Protein AF-A0A7C8IS50-F1 (afdb_monomer_lite)

Foldseek 3Di:
DPPQDAKAKQKDADPPDDRDPPGGGDYDLDQGFIKIKIWAFPVLDPAWDWDQDPVRDIFIFGPAQQKKKKKWKWWWDQDDVPDPRHIDIDTPDIWMWGFPRGTADPRTTMTITPDTTGDDHAQIKIKIKMFIDRDHPPDDDGSGIHIDDIDGD

pLDDT: mean 83.34, std 11.81, range [36.03, 95.44]

Organism: NCBI:txid323545

Secondary structure (DSSP, 8-state):
-PPPPPPEEEEEEBSSPPPPTTPPSB--SSSS-EEEEEEEETTS---EEEEE-TTSPEEEEES-TT-EEEEEEEEEES--TT--S--EEEEEEEEEEEE-SPPPBTTEEEEEESSPBPPPPTT-EEEEEEEEESS-TT--S-SEEEEPPPEE-

Structure (mmCIF, N/CA/C/O backbone):
data_AF-A0A7C8IS50-F1
#
_entry.id   AF-A0A7C8IS50-F1
#
loop_
_atom_site.group_PDB
_atom_site.id
_atom_site.type_symbol
_atom_site.label_atom_id
_atom_site.label_alt_id
_atom_site.label_comp_id
_atom_site.label_asym_id
_atom_site.label_entity_id
_atom_site.label_seq_id
_atom_site.pdbx_PDB_ins_code
_atom_site.Cartn_x
_atom_site.Cartn_y
_atom_site.Cartn_z
_atom_site.occupancy
_atom_site.B_iso_or_equiv
_atom_site.auth_seq_id
_atom_site.auth_comp_id
_atom_site.auth_asym_id
_atom_site.auth_atom_id
_atom_site.pdbx_PDB_model_num
ATOM 1 N N . MET A 1 1 ? -4.491 -23.954 9.560 1.00 36.03 1 MET A N 1
ATOM 2 C CA . MET A 1 1 ? -4.391 -22.501 9.811 1.00 36.03 1 MET A CA 1
ATOM 3 C C . MET A 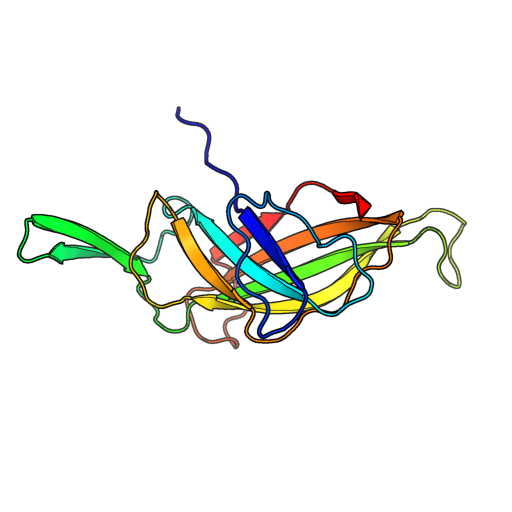1 1 ? -4.957 -21.824 8.575 1.00 36.03 1 MET A C 1
ATOM 5 O O . MET A 1 1 ? -4.572 -22.272 7.503 1.00 36.03 1 MET A O 1
ATOM 9 N N . PRO A 1 2 ? -5.913 -20.884 8.672 1.00 41.00 2 PRO A N 1
ATOM 10 C CA . PRO A 1 2 ? -6.306 -20.105 7.500 1.00 41.00 2 PRO A CA 1
ATOM 11 C C . PRO A 1 2 ? -5.053 -19.393 6.981 1.00 41.00 2 PRO A C 1
ATOM 13 O O . PRO A 1 2 ? -4.301 -18.845 7.786 1.00 41.00 2 PRO A O 1
ATOM 16 N N . GLU A 1 3 ? -4.781 -19.488 5.682 1.00 47.75 3 GLU A N 1
ATOM 17 C CA . GLU A 1 3 ? -3.656 -18.791 5.060 1.00 47.75 3 GLU A CA 1
ATOM 18 C C . GLU A 1 3 ? -3.766 -17.293 5.364 1.00 47.75 3 GLU A C 1
ATOM 20 O O . GLU A 1 3 ? -4.839 -16.704 5.216 1.00 47.75 3 GLU A O 1
ATOM 25 N N . ALA A 1 4 ? -2.671 -16.691 5.840 1.00 53.00 4 ALA A N 1
ATOM 26 C CA . ALA A 1 4 ? -2.607 -15.251 6.049 1.00 53.00 4 ALA A CA 1
ATOM 27 C C . ALA A 1 4 ? -2.942 -14.576 4.719 1.00 53.00 4 ALA A C 1
ATOM 29 O O . ALA A 1 4 ? -2.252 -14.789 3.720 1.00 53.00 4 ALA A O 1
ATOM 30 N N . THR A 1 5 ? -4.029 -13.810 4.680 1.00 70.56 5 THR A N 1
ATOM 31 C CA . THR A 1 5 ? -4.445 -13.193 3.425 1.00 70.56 5 THR A CA 1
ATOM 32 C C . THR A 1 5 ? -3.390 -12.152 3.041 1.00 70.56 5 THR A C 1
ATOM 34 O O . THR A 1 5 ? -3.004 -11.363 3.900 1.00 70.56 5 THR A O 1
ATOM 37 N N . PRO A 1 6 ? -2.840 -12.158 1.815 1.00 84.69 6 PRO A N 1
ATOM 38 C CA . PRO A 1 6 ? -1.773 -11.230 1.445 1.00 84.69 6 PRO A CA 1
ATOM 39 C C . PRO A 1 6 ? -2.280 -9.784 1.414 1.00 84.69 6 PRO A C 1
ATOM 41 O O . PRO A 1 6 ? -3.481 -9.537 1.252 1.00 84.69 6 PRO A O 1
ATOM 44 N N . TRP A 1 7 ? -1.360 -8.823 1.545 1.00 90.81 7 TRP A N 1
ATOM 45 C CA . TRP A 1 7 ? -1.689 -7.422 1.282 1.00 90.81 7 TRP A CA 1
ATOM 46 C C . TRP A 1 7 ? -2.058 -7.278 -0.190 1.00 90.81 7 TRP A C 1
ATOM 48 O O . TRP A 1 7 ? -1.468 -7.931 -1.052 1.00 90.81 7 TRP A O 1
ATOM 58 N N . GLN A 1 8 ? -3.021 -6.410 -0.475 1.00 91.06 8 GLN A N 1
ATOM 59 C CA . GLN A 1 8 ? -3.477 -6.164 -1.840 1.00 91.06 8 GLN A CA 1
ATOM 60 C C . GLN A 1 8 ? -3.156 -4.732 -2.238 1.00 91.06 8 GLN A C 1
ATOM 62 O O . GLN A 1 8 ? -3.362 -3.823 -1.438 1.00 91.06 8 GLN A O 1
ATOM 67 N N . VAL A 1 9 ? -2.681 -4.538 -3.467 1.00 90.00 9 VAL A N 1
ATOM 68 C CA . VAL A 1 9 ? -2.369 -3.222 -4.044 1.00 90.00 9 VAL A CA 1
ATOM 69 C C . VAL A 1 9 ? -3.175 -3.065 -5.318 1.00 90.00 9 VAL A C 1
ATOM 71 O O . VAL A 1 9 ? -2.835 -3.654 -6.337 1.00 90.00 9 VAL A O 1
ATOM 74 N N . ILE A 1 10 ? -4.265 -2.311 -5.249 1.00 90.12 10 ILE A N 1
ATOM 75 C CA . ILE A 1 10 ? -5.200 -2.127 -6.362 1.00 90.12 10 ILE A CA 1
ATOM 76 C C . ILE A 1 10 ? -4.934 -0.751 -6.962 1.00 90.12 10 ILE A C 1
ATOM 78 O O . ILE A 1 10 ? -4.998 0.242 -6.235 1.00 90.12 10 ILE A O 1
ATOM 82 N N . CYS A 1 11 ? -4.617 -0.693 -8.255 1.00 87.94 11 CYS A N 1
ATOM 83 C CA . CYS A 1 11 ? -4.202 0.528 -8.942 1.00 87.94 11 CYS A CA 1
ATOM 84 C C . CYS A 1 11 ? -5.112 0.867 -10.129 1.00 87.94 11 CYS A C 1
ATOM 86 O O . CYS A 1 11 ? -5.422 -0.000 -10.939 1.00 87.94 11 CYS A O 1
ATOM 88 N N . TRP A 1 12 ? -5.441 2.146 -10.300 1.00 86.56 12 TRP A N 1
ATOM 89 C CA . TRP A 1 12 ? -6.290 2.642 -11.387 1.00 86.56 12 TRP A CA 1
ATOM 90 C C . TRP A 1 12 ? -5.764 3.957 -11.968 1.00 86.56 12 TRP A C 1
ATOM 92 O O . TRP A 1 12 ? -5.037 4.699 -11.306 1.00 86.56 12 TRP A O 1
ATOM 102 N N . GLU A 1 13 ? -6.109 4.249 -13.223 1.00 83.00 13 GLU A N 1
ATOM 103 C CA . GLU A 1 13 ? -5.644 5.459 -13.908 1.00 83.00 13 GLU A CA 1
ATOM 104 C C . GLU A 1 13 ? -6.189 6.747 -13.271 1.00 83.00 13 GLU A C 1
ATOM 106 O O . GLU A 1 13 ? -7.389 6.889 -13.035 1.00 83.00 13 GLU A O 1
ATOM 111 N N . GLY A 1 14 ? -5.310 7.741 -13.107 1.00 69.62 14 GLY A N 1
ATOM 112 C CA . GLY A 1 14 ? -5.685 9.094 -12.702 1.00 69.62 14 GLY A CA 1
ATOM 113 C C . GLY A 1 14 ? -6.070 9.246 -11.226 1.00 69.62 14 GLY A C 1
ATOM 114 O O . GLY A 1 14 ? -6.263 8.286 -10.492 1.00 69.62 14 GLY A O 1
ATOM 115 N N . ARG A 1 15 ? -6.170 10.507 -10.783 1.00 63.00 15 ARG A N 1
ATOM 116 C CA . ARG A 1 15 ? -6.549 10.869 -9.402 1.00 63.00 15 ARG A CA 1
ATOM 117 C C . ARG A 1 15 ? -8.061 10.839 -9.166 1.00 63.00 15 ARG A C 1
ATOM 119 O O . ARG A 1 15 ? -8.505 10.632 -8.043 1.00 63.00 15 ARG A O 1
ATOM 126 N N . GLU A 1 16 ? -8.817 11.098 -10.229 1.00 58.72 16 GLU A N 1
ATOM 127 C CA . GLU A 1 16 ? -10.285 11.160 -10.261 1.00 58.72 16 GLU A CA 1
ATOM 128 C C . GLU A 1 16 ? -10.894 9.957 -10.994 1.00 58.72 16 GLU A C 1
ATOM 130 O O . GLU A 1 16 ? -12.099 9.928 -11.224 1.00 58.72 16 GLU A O 1
ATOM 135 N N . GLY A 1 17 ? -10.069 8.977 -11.387 1.00 59.78 17 GLY A N 1
ATOM 136 C CA . GLY A 1 17 ? -10.574 7.730 -11.944 1.00 59.78 17 GLY A CA 1
ATOM 137 C C . GLY A 1 17 ? -11.449 7.021 -10.917 1.00 59.78 17 GLY A C 1
ATOM 138 O O . GLY A 1 17 ? -11.111 6.988 -9.729 1.00 59.78 17 GLY A O 1
ATOM 139 N N . GLU A 1 18 ? -12.583 6.489 -11.368 1.00 65.81 18 GLU A N 1
ATOM 140 C CA . GLU A 1 18 ? -13.435 5.663 -10.520 1.00 65.81 18 GLU A CA 1
ATOM 141 C C . GLU A 1 18 ? -12.662 4.417 -10.090 1.00 65.81 18 GLU A C 1
ATOM 143 O O . GLU A 1 18 ? -11.960 3.797 -10.892 1.00 65.81 18 GLU A O 1
ATOM 148 N N . GLU A 1 19 ? -12.777 4.070 -8.807 1.00 71.50 19 GLU A N 1
ATOM 149 C CA . GLU A 1 19 ? -12.227 2.822 -8.300 1.00 71.50 19 GLU A CA 1
ATOM 150 C C . GLU A 1 19 ? -12.887 1.657 -9.059 1.00 71.50 19 GLU A C 1
ATOM 152 O O . GLU A 1 19 ? -14.110 1.507 -8.994 1.00 71.50 19 GLU A O 1
ATOM 157 N N . PRO A 1 20 ? -12.118 0.837 -9.787 1.00 67.19 20 PRO A N 1
ATOM 158 C CA . PRO A 1 20 ? -12.691 -0.205 -10.620 1.00 67.19 20 PRO A CA 1
ATOM 159 C C . PRO A 1 20 ? -13.201 -1.366 -9.766 1.00 67.19 20 PRO A C 1
ATOM 161 O O . PRO A 1 20 ? -12.492 -1.908 -8.912 1.00 67.19 20 PRO A O 1
ATOM 164 N N . GLU A 1 21 ? -14.431 -1.796 -10.036 1.00 69.19 21 GLU A N 1
ATOM 165 C CA . GLU A 1 21 ? -14.982 -3.003 -9.431 1.00 69.19 21 GLU A CA 1
ATOM 166 C C . GLU A 1 21 ? -14.239 -4.248 -9.941 1.00 69.19 21 GLU A C 1
ATOM 168 O O . GLU A 1 21 ? -14.051 -4.445 -11.140 1.00 69.19 21 GLU A O 1
ATOM 173 N N . GLY A 1 22 ? -13.820 -5.119 -9.019 1.00 63.28 22 GLY A N 1
ATOM 174 C CA . GLY A 1 22 ? -13.274 -6.436 -9.361 1.00 63.28 22 GLY A CA 1
ATOM 175 C C . GLY A 1 22 ? -11.820 -6.463 -9.845 1.00 63.28 22 GLY A C 1
ATOM 176 O O . GLY A 1 22 ? -11.362 -7.518 -10.284 1.00 63.28 22 GLY A O 1
ATOM 177 N N . GLN A 1 23 ? -11.073 -5.358 -9.757 1.00 63.72 23 GLN A N 1
ATOM 178 C CA . GLN A 1 23 ? -9.665 -5.363 -10.149 1.00 63.72 23 GLN A CA 1
ATOM 179 C C . GLN A 1 23 ? -8.788 -6.098 -9.121 1.00 63.72 23 GLN A C 1
ATOM 181 O O . GLN A 1 23 ? -8.920 -5.930 -7.907 1.00 63.72 23 GLN A O 1
ATOM 186 N N . VAL A 1 24 ? -7.883 -6.933 -9.632 1.00 68.56 24 VAL A N 1
ATOM 187 C CA . VAL A 1 24 ? -6.908 -7.703 -8.846 1.00 68.56 24 VAL A CA 1
ATOM 188 C C . VAL A 1 24 ? -5.671 -6.840 -8.582 1.00 68.56 24 VAL A C 1
ATOM 190 O O . VAL A 1 24 ? -5.460 -5.826 -9.244 1.00 68.56 24 VAL A O 1
ATOM 193 N N . SER A 1 25 ? -4.854 -7.218 -7.597 1.00 76.19 25 SER A N 1
ATOM 194 C CA . SER A 1 25 ? -3.621 -6.486 -7.301 1.00 76.19 25 SER A CA 1
ATOM 195 C C . SER A 1 25 ? -2.679 -6.408 -8.504 1.00 76.19 25 SER A C 1
ATOM 197 O O . SER A 1 25 ? -2.466 -7.418 -9.172 1.00 76.19 25 SER A O 1
ATOM 199 N N . GLY A 1 26 ? -2.086 -5.238 -8.738 1.00 73.88 26 GLY A N 1
ATOM 200 C CA . GLY A 1 26 ? -1.156 -4.998 -9.843 1.00 73.88 26 GLY A CA 1
ATOM 201 C C . GLY A 1 26 ? -1.225 -3.567 -10.371 1.00 73.88 26 GLY A C 1
ATOM 202 O O . GLY A 1 26 ? -2.113 -2.799 -10.001 1.00 73.88 26 GLY A O 1
ATOM 203 N N . LEU A 1 27 ? -0.272 -3.206 -11.232 1.00 73.81 27 LEU A N 1
ATOM 204 C CA . LEU A 1 27 ? -0.266 -1.914 -11.918 1.00 73.81 27 LEU A CA 1
ATOM 205 C C . LEU A 1 27 ? -1.247 -1.871 -13.095 1.00 73.81 27 LEU A C 1
ATOM 207 O O . LEU A 1 27 ? -1.501 -2.900 -13.723 1.00 73.81 27 LEU A O 1
ATOM 211 N N . PRO A 1 28 ? -1.762 -0.679 -13.444 1.00 70.50 28 PRO A N 1
ATOM 212 C CA . PRO A 1 28 ? -2.498 -0.513 -14.681 1.00 70.50 28 PRO A CA 1
ATOM 213 C C . PRO A 1 28 ? -1.527 -0.615 -15.868 1.00 70.50 28 PRO A C 1
ATOM 215 O O . PRO A 1 28 ? -0.432 -0.053 -15.820 1.00 70.50 28 PRO A O 1
ATOM 218 N N . ALA A 1 29 ? -1.951 -1.300 -16.937 1.00 67.38 29 ALA A N 1
ATOM 219 C CA . ALA A 1 29 ? -1.216 -1.500 -18.195 1.00 67.38 29 ALA A CA 1
ATOM 220 C C . ALA A 1 29 ? -1.044 -0.219 -19.038 1.00 67.38 29 ALA A C 1
ATOM 222 O O . ALA A 1 29 ? -1.478 -0.144 -20.186 1.00 67.38 29 ALA A O 1
ATOM 223 N N . THR A 1 30 ? -0.527 0.852 -18.429 1.00 66.44 30 THR A N 1
ATOM 224 C CA . THR A 1 30 ? -0.695 2.219 -18.934 1.00 66.44 30 THR A CA 1
ATOM 225 C C . THR A 1 30 ? 0.528 3.073 -18.613 1.00 66.44 30 THR A C 1
ATOM 227 O O . THR A 1 30 ? 1.101 2.986 -17.530 1.00 66.44 30 THR A O 1
ATOM 230 N N . GLU A 1 31 ? 0.882 3.981 -19.520 1.00 75.38 31 GLU A N 1
ATOM 231 C CA . GLU A 1 31 ? 1.934 4.984 -19.295 1.00 75.38 31 GLU A CA 1
ATOM 232 C C . GLU A 1 31 ? 1.429 6.210 -18.514 1.00 75.38 31 GLU A C 1
ATOM 234 O O . GLU A 1 31 ? 2.071 7.262 -18.486 1.00 75.38 31 GLU A O 1
ATOM 239 N N . ARG A 1 32 ? 0.252 6.109 -17.892 1.00 81.62 32 ARG A N 1
ATOM 240 C CA . ARG A 1 32 ? -0.387 7.219 -17.190 1.00 81.62 32 ARG A CA 1
ATOM 241 C C . ARG A 1 32 ? -0.126 7.145 -15.689 1.00 81.62 32 ARG A C 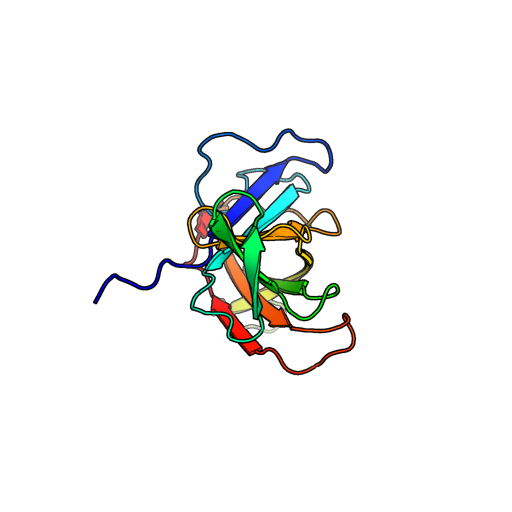1
ATOM 243 O O . ARG A 1 32 ? -0.038 6.053 -15.127 1.00 81.62 32 ARG A O 1
ATOM 250 N N . PRO A 1 33 ? -0.036 8.300 -15.008 1.00 84.25 33 PRO A N 1
ATOM 251 C CA . PRO A 1 33 ? -0.045 8.322 -13.556 1.00 84.25 33 PRO A CA 1
ATOM 252 C C . PRO A 1 33 ? -1.283 7.609 -13.012 1.00 84.25 33 PRO A C 1
ATOM 254 O O . PRO A 1 33 ? -2.384 7.764 -13.547 1.00 84.25 33 PRO A O 1
ATOM 257 N N . TYR A 1 34 ? -1.105 6.866 -11.927 1.00 84.62 34 TYR A N 1
ATOM 258 C CA . TYR A 1 34 ? -2.166 6.060 -11.333 1.00 84.62 34 TYR A CA 1
ATOM 259 C C . TYR A 1 34 ? -2.344 6.380 -9.851 1.00 84.62 34 TYR A C 1
ATOM 261 O O . TYR A 1 34 ? -1.397 6.740 -9.144 1.00 84.62 34 TYR A O 1
ATOM 269 N N . SER A 1 35 ? -3.573 6.243 -9.376 1.00 89.00 35 SER A N 1
ATOM 270 C CA . SER A 1 35 ? -3.885 6.167 -7.954 1.00 89.00 35 SER A CA 1
ATOM 271 C C . SER A 1 35 ? -3.945 4.710 -7.522 1.00 89.00 35 SER A C 1
ATOM 273 O O . SER A 1 35 ? -4.053 3.797 -8.341 1.00 89.00 35 SER A O 1
ATOM 275 N N . PHE A 1 36 ? -3.801 4.477 -6.223 1.00 90.06 36 PHE A N 1
ATOM 276 C CA . PHE A 1 36 ? -3.861 3.125 -5.693 1.00 90.06 36 PHE A CA 1
ATOM 277 C C . PHE A 1 36 ? -4.436 3.100 -4.284 1.00 90.06 36 PHE A C 1
ATOM 279 O O . PHE A 1 36 ? -4.360 4.080 -3.532 1.00 90.06 36 PHE A O 1
ATOM 286 N N . LYS A 1 37 ? -4.964 1.939 -3.906 1.00 93.00 37 LYS A N 1
ATOM 287 C CA . LYS A 1 37 ? -5.276 1.609 -2.522 1.00 93.00 37 LYS A CA 1
ATOM 288 C C . LYS A 1 37 ? -4.561 0.341 -2.101 1.00 93.00 37 LYS A C 1
ATOM 290 O O . LYS A 1 37 ? -4.321 -0.555 -2.909 1.00 93.00 37 LYS A O 1
ATOM 295 N N . ILE A 1 38 ? -4.250 0.278 -0.817 1.00 93.88 38 ILE A N 1
ATOM 296 C CA . ILE A 1 38 ? -3.629 -0.869 -0.178 1.00 93.88 38 ILE A CA 1
ATOM 297 C C . ILE A 1 38 ? -4.611 -1.421 0.844 1.00 93.88 38 ILE A C 1
ATOM 299 O O . ILE A 1 38 ? -5.070 -0.691 1.726 1.00 93.88 38 ILE A O 1
ATOM 303 N N . LEU A 1 39 ? -4.922 -2.707 0.726 1.00 93.62 39 LEU A N 1
ATOM 304 C CA . LEU A 1 39 ? -5.684 -3.441 1.726 1.00 93.62 39 LEU A CA 1
ATOM 305 C C . LEU A 1 39 ? -4.702 -4.208 2.601 1.00 93.62 39 LEU A C 1
ATOM 307 O O . LEU A 1 39 ? -4.020 -5.121 2.134 1.00 93.62 39 LEU A O 1
ATOM 311 N N . VAL A 1 40 ? -4.633 -3.817 3.872 1.00 93.00 40 VAL A N 1
ATOM 312 C CA . VAL A 1 40 ? -3.733 -4.419 4.855 1.00 93.00 40 VAL A CA 1
ATOM 313 C C . VAL A 1 40 ? -4.527 -5.342 5.778 1.00 93.00 40 VAL A C 1
ATOM 315 O O . VAL A 1 40 ? -5.452 -4.862 6.443 1.00 93.00 40 VAL A O 1
ATOM 318 N N . PRO A 1 41 ? -4.195 -6.642 5.836 1.00 91.69 41 PRO A N 1
ATOM 319 C CA . PRO A 1 41 ? -4.847 -7.599 6.719 1.00 91.69 41 PRO A CA 1
ATOM 320 C C . PRO A 1 41 ? -4.793 -7.137 8.173 1.00 91.69 41 PRO A C 1
ATOM 322 O O . PRO A 1 41 ? -3.746 -6.740 8.692 1.00 91.69 41 PRO A O 1
ATOM 325 N N . HIS A 1 42 ? -5.938 -7.170 8.847 1.00 88.88 42 HIS A N 1
ATOM 326 C CA . HIS A 1 42 ? -6.051 -6.626 10.196 1.00 88.88 42 HIS A CA 1
ATOM 327 C C . HIS A 1 42 ? -5.260 -7.422 11.245 1.00 88.88 42 HIS A C 1
ATOM 329 O O . HIS A 1 42 ? -5.007 -6.910 12.333 1.00 88.88 42 HIS A O 1
ATOM 335 N N . ASP A 1 43 ? -4.936 -8.679 10.955 1.00 88.06 43 ASP A N 1
ATOM 336 C CA . ASP A 1 43 ? -4.186 -9.603 11.804 1.00 88.06 43 ASP A CA 1
ATOM 337 C C . ASP A 1 43 ? -2.667 -9.393 11.717 1.00 88.06 43 ASP A C 1
ATOM 339 O O . ASP A 1 43 ? -1.948 -9.763 12.643 1.00 88.06 43 ASP A O 1
ATOM 343 N N . GLN A 1 44 ? -2.188 -8.728 10.663 1.00 87.12 44 GLN A N 1
ATOM 344 C CA . GLN A 1 44 ? -0.786 -8.333 10.502 1.00 87.12 44 GLN A CA 1
ATOM 345 C C . GLN A 1 44 ? -0.456 -6.984 11.160 1.00 87.12 44 GLN A C 1
ATOM 347 O O . GLN A 1 44 ? 0.709 -6.597 11.228 1.00 87.12 44 GLN A O 1
ATOM 352 N N . ILE A 1 45 ? -1.463 -6.275 11.684 1.00 85.19 45 ILE A N 1
ATOM 353 C CA . ILE A 1 45 ? -1.286 -5.038 12.450 1.00 85.19 45 ILE A CA 1
ATOM 354 C C . ILE A 1 45 ? -1.695 -5.275 13.906 1.00 85.19 45 ILE A C 1
ATOM 356 O O . ILE A 1 45 ? -2.845 -5.586 14.207 1.00 85.19 45 ILE A O 1
ATOM 360 N N . SER A 1 46 ? -0.772 -5.062 14.842 1.00 79.38 46 SER A N 1
ATOM 361 C CA . SER A 1 46 ? -1.018 -5.238 16.281 1.00 79.38 46 SER A CA 1
ATOM 362 C C . SER A 1 46 ? -1.603 -3.989 16.965 1.00 79.38 46 SER A C 1
ATOM 364 O O . SER A 1 46 ? -2.222 -4.083 18.030 1.00 79.38 46 SER A O 1
ATOM 366 N N . GLU A 1 47 ? -1.469 -2.807 16.358 1.00 85.44 47 GLU A N 1
ATOM 367 C CA . GLU A 1 47 ? -1.869 -1.528 16.953 1.00 85.44 47 GLU A CA 1
ATOM 368 C C . GLU A 1 47 ? -3.277 -1.059 16.577 1.00 85.44 47 GLU A C 1
ATOM 370 O O . GLU A 1 47 ? -3.489 -0.078 15.860 1.00 85.44 47 GLU A O 1
ATOM 375 N N . TYR A 1 48 ? -4.277 -1.720 17.155 1.00 87.56 48 TYR A N 1
ATOM 376 C CA . TYR A 1 48 ? -5.676 -1.352 16.959 1.00 87.56 48 TYR A CA 1
ATOM 377 C C . TYR A 1 48 ? -6.498 -1.372 18.254 1.00 87.56 48 TYR A C 1
ATOM 379 O O . TYR A 1 48 ? -6.100 -1.888 19.299 1.00 87.56 48 TYR A O 1
ATOM 387 N N . THR A 1 49 ? -7.660 -0.739 18.183 1.00 87.81 49 THR A N 1
ATOM 388 C CA . THR A 1 49 ? -8.694 -0.669 19.210 1.00 87.81 49 THR A CA 1
ATOM 389 C C . THR A 1 49 ? -9.892 -1.494 18.761 1.00 87.81 49 THR A C 1
ATOM 391 O O . THR A 1 49 ? -10.210 -1.540 17.572 1.00 87.81 49 THR A O 1
ATOM 394 N N . LYS A 1 50 ? -10.551 -2.161 19.712 1.00 89.88 50 LYS A N 1
ATOM 395 C CA . LYS A 1 50 ? -11.805 -2.888 19.491 1.00 89.88 50 LYS A CA 1
ATOM 396 C C . LYS A 1 50 ? -12.925 -2.129 20.190 1.00 89.88 50 LYS A C 1
ATOM 398 O O . LYS A 1 50 ? -12.839 -1.888 21.393 1.00 89.88 50 LYS A O 1
ATOM 403 N N . THR A 1 51 ? -13.977 -1.769 19.468 1.00 87.19 51 THR A N 1
ATOM 404 C CA . THR A 1 51 ? -15.125 -1.048 20.033 1.00 87.19 51 THR A CA 1
ATOM 405 C C . THR A 1 51 ? -16.419 -1.740 19.631 1.00 87.19 51 THR A C 1
ATOM 407 O O . THR A 1 51 ? -16.630 -2.041 18.460 1.00 87.19 51 THR A O 1
ATOM 410 N N . LYS A 1 52 ? -17.304 -2.005 20.598 1.00 88.06 52 LYS A N 1
ATOM 411 C CA . LYS A 1 52 ? -18.660 -2.484 20.309 1.00 88.06 52 LYS A CA 1
ATOM 412 C C . LYS A 1 52 ? -19.553 -1.298 19.965 1.00 88.06 52 LYS A C 1
ATOM 414 O O . LYS A 1 52 ? -19.650 -0.342 20.728 1.00 88.06 52 LYS A O 1
ATOM 419 N N . THR A 1 53 ? -20.203 -1.371 18.815 1.00 86.81 53 THR A N 1
ATOM 420 C CA . THR A 1 53 ? -21.203 -0.392 18.382 1.00 86.81 53 THR A CA 1
ATOM 421 C C . THR A 1 53 ? -22.516 -0.577 19.145 1.00 86.81 53 THR A C 1
ATOM 423 O O . THR A 1 53 ? -22.761 -1.624 19.748 1.00 86.81 53 THR A O 1
ATOM 426 N N . LYS A 1 54 ? -23.406 0.422 19.064 1.00 85.44 54 LYS A N 1
ATOM 427 C CA . LYS A 1 54 ? -24.758 0.369 19.653 1.00 85.44 54 LYS A CA 1
ATOM 428 C C . LYS A 1 54 ? -25.593 -0.822 19.155 1.00 85.44 54 LYS A C 1
ATOM 430 O O . LYS A 1 54 ? -26.486 -1.266 19.862 1.00 85.44 54 LYS A O 1
ATOM 435 N N . HIS A 1 55 ? -25.272 -1.357 17.974 1.00 86.44 55 HIS A N 1
ATOM 436 C CA . HIS A 1 55 ? -25.937 -2.514 17.366 1.00 86.44 55 HIS A CA 1
ATOM 437 C C . HIS A 1 55 ? -25.219 -3.848 17.646 1.00 86.44 55 HIS A C 1
ATOM 439 O O . HIS A 1 55 ? -25.495 -4.847 16.993 1.00 86.44 55 HIS A O 1
ATOM 445 N N . GLY A 1 56 ? -24.252 -3.882 18.570 1.00 85.00 56 GLY A N 1
ATOM 446 C CA . GLY A 1 56 ? -23.535 -5.104 18.953 1.00 85.00 56 GLY A CA 1
ATOM 447 C C . GLY A 1 56 ? -22.425 -5.548 17.989 1.00 85.00 56 GLY A C 1
ATOM 448 O O . GLY A 1 56 ? -21.656 -6.445 18.334 1.00 85.00 56 GLY A O 1
ATOM 449 N N . LYS A 1 57 ? -22.265 -4.900 16.825 1.00 86.75 57 LYS A N 1
ATOM 450 C CA . LYS A 1 57 ? -21.140 -5.139 15.901 1.00 86.75 57 LYS A CA 1
ATOM 451 C C . LYS A 1 57 ? -19.830 -4.662 16.534 1.00 86.75 57 LYS A C 1
ATOM 453 O O . LYS A 1 57 ? -19.784 -3.552 17.066 1.00 86.75 57 LYS A O 1
ATOM 458 N N . THR A 1 58 ? -18.777 -5.476 16.459 1.00 88.50 58 THR A N 1
ATOM 459 C CA . THR A 1 58 ? -17.424 -5.081 16.885 1.00 88.50 58 THR A CA 1
ATOM 460 C C . THR A 1 58 ? -16.694 -4.420 15.722 1.00 88.50 58 THR A C 1
ATOM 462 O O . THR A 1 58 ? -16.530 -5.027 14.668 1.00 88.50 58 THR A O 1
ATOM 465 N N . GLU A 1 59 ? -16.252 -3.184 15.918 1.00 91.31 59 GLU A N 1
ATOM 466 C CA . GLU A 1 59 ? -15.380 -2.452 15.003 1.00 91.31 59 GLU A CA 1
ATOM 467 C C . GLU A 1 59 ? -13.931 -2.545 15.479 1.00 91.31 59 GLU A C 1
ATOM 469 O O . GLU A 1 59 ? -13.648 -2.390 16.669 1.00 91.31 59 GLU A O 1
ATOM 474 N N . MET A 1 60 ? -13.013 -2.773 14.542 1.00 91.44 60 MET A N 1
ATOM 475 C CA . MET A 1 60 ? -11.571 -2.733 14.780 1.00 91.44 60 MET A CA 1
ATOM 476 C C . MET A 1 60 ? -11.005 -1.506 14.074 1.00 91.44 60 MET A C 1
ATOM 478 O O . MET A 1 60 ? -11.196 -1.362 12.872 1.00 91.44 60 MET A O 1
ATOM 482 N N . ARG A 1 61 ? -10.355 -0.599 14.802 1.00 93.44 61 ARG A N 1
ATOM 483 C CA . ARG A 1 61 ? -9.808 0.662 14.268 1.00 93.44 61 ARG A CA 1
ATOM 484 C C . ARG A 1 61 ? -8.356 0.819 14.682 1.00 93.44 61 ARG A C 1
ATOM 486 O O . ARG A 1 61 ? -8.050 0.563 15.843 1.00 93.44 61 ARG A O 1
ATOM 493 N N . LEU A 1 62 ? -7.487 1.308 13.801 1.00 93.56 62 LEU A N 1
ATOM 494 C CA . LEU A 1 62 ? -6.096 1.591 14.169 1.00 93.56 62 LEU A CA 1
ATOM 495 C C . LEU A 1 62 ? -6.027 2.601 15.323 1.00 93.56 62 LEU A C 1
ATOM 497 O O . LEU A 1 62 ? -6.842 3.526 15.404 1.00 93.56 62 LEU A O 1
ATOM 501 N N . LYS A 1 63 ? -5.064 2.410 16.232 1.00 92.31 63 LYS A N 1
ATOM 502 C CA . LYS A 1 63 ? -4.855 3.306 17.383 1.00 92.31 63 LYS A CA 1
ATOM 503 C C . LYS A 1 63 ? -4.418 4.696 16.928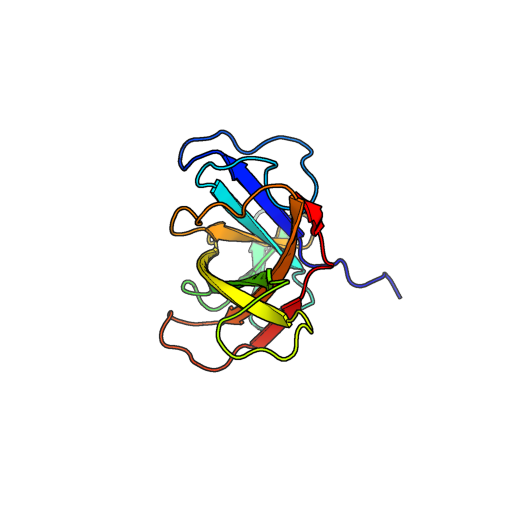 1.00 92.31 63 LYS A C 1
ATOM 505 O O . LYS A 1 63 ? -4.949 5.697 17.410 1.00 92.31 63 LYS A O 1
ATOM 510 N N . ASP A 1 64 ? -3.474 4.755 15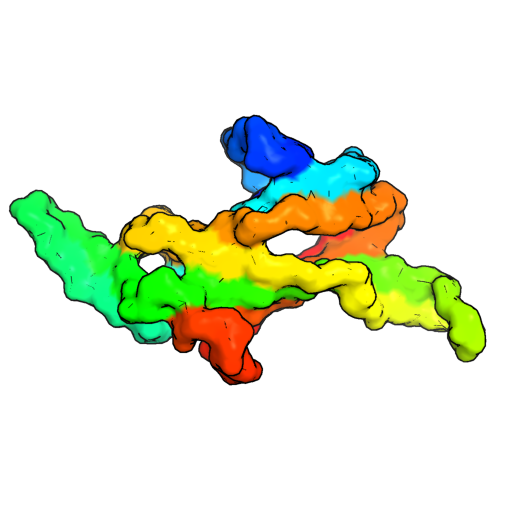.990 1.00 92.44 64 ASP A N 1
ATOM 511 C CA . ASP A 1 64 ? -2.940 6.015 15.486 1.00 92.44 64 ASP A CA 1
ATOM 512 C C . ASP A 1 64 ? -3.684 6.478 14.223 1.00 92.44 64 ASP A C 1
ATOM 514 O O . ASP A 1 64 ? -3.682 5.822 13.180 1.00 92.44 64 ASP A O 1
ATOM 518 N N . LYS A 1 65 ? -4.299 7.663 14.296 1.00 91.25 65 LYS A N 1
ATOM 519 C CA . LYS A 1 65 ? -5.048 8.286 13.188 1.00 91.25 65 LYS A CA 1
ATOM 520 C C . LYS A 1 65 ? -4.170 8.744 12.019 1.00 91.25 65 LYS A C 1
ATOM 522 O O . LYS A 1 65 ? -4.709 9.156 10.989 1.00 91.25 65 LYS A O 1
ATOM 527 N N . ARG A 1 66 ? -2.850 8.775 12.203 1.00 92.94 66 ARG A N 1
ATOM 528 C CA . ARG A 1 66 ? -1.850 9.158 11.198 1.00 92.94 66 ARG A CA 1
ATOM 529 C C . ARG A 1 66 ? -1.173 7.951 10.556 1.00 92.94 66 ARG A C 1
ATOM 531 O O . ARG A 1 66 ? -0.310 8.163 9.708 1.00 92.94 66 ARG A O 1
ATOM 538 N N . SER A 1 67 ? -1.587 6.736 10.924 1.00 94.62 67 SER A N 1
ATOM 539 C CA . SER A 1 67 ? -1.092 5.499 10.328 1.00 94.62 67 SER A CA 1
ATOM 540 C C . SER A 1 67 ? -1.076 5.570 8.803 1.00 94.62 67 SER A C 1
ATOM 542 O O . SER A 1 67 ? -2.022 6.061 8.176 1.00 94.62 67 SER A O 1
ATOM 544 N N . HIS A 1 68 ? 0.013 5.095 8.215 1.00 95.44 68 HIS A N 1
ATOM 545 C CA . HIS A 1 68 ? 0.267 5.212 6.787 1.00 95.44 68 HIS A CA 1
ATOM 546 C C . HIS A 1 68 ? 1.151 4.069 6.291 1.00 95.44 68 HIS A C 1
ATOM 548 O O . HIS A 1 68 ? 1.847 3.420 7.073 1.00 95.44 68 HIS A O 1
ATOM 554 N N . ILE A 1 69 ? 1.127 3.861 4.978 1.00 95.31 69 ILE A N 1
ATOM 555 C CA . ILE A 1 69 ? 2.017 2.943 4.273 1.00 95.31 69 ILE A CA 1
ATOM 556 C C . ILE A 1 69 ? 3.028 3.756 3.479 1.00 95.31 69 ILE A C 1
ATOM 558 O O . ILE A 1 69 ? 2.643 4.674 2.747 1.00 95.31 69 ILE A O 1
ATOM 562 N N . ARG A 1 70 ? 4.311 3.415 3.602 1.00 94.50 70 ARG A N 1
ATOM 563 C CA . ARG A 1 70 ? 5.310 3.760 2.589 1.00 94.50 70 ARG A CA 1
ATOM 564 C C . ARG A 1 70 ? 5.280 2.668 1.534 1.00 94.50 70 ARG A C 1
ATOM 566 O O . ARG A 1 70 ? 5.404 1.497 1.872 1.00 94.50 70 ARG A O 1
ATOM 573 N N . CYS A 1 71 ? 5.084 3.058 0.285 1.00 92.31 71 CYS A N 1
ATOM 574 C CA . CYS A 1 71 ? 5.040 2.149 -0.846 1.00 92.31 71 CYS A CA 1
ATOM 575 C C . CYS A 1 71 ? 6.181 2.512 -1.795 1.00 92.31 71 CYS A C 1
ATOM 577 O O . CYS A 1 71 ? 6.182 3.592 -2.392 1.00 92.31 71 CYS A O 1
ATOM 579 N N . THR A 1 72 ? 7.154 1.620 -1.917 1.00 92.12 72 THR A N 1
ATOM 580 C CA . THR A 1 72 ? 8.273 1.738 -2.847 1.00 92.12 72 THR A CA 1
ATOM 581 C C . THR A 1 72 ? 8.006 0.824 -4.032 1.00 92.12 72 THR A C 1
ATOM 583 O O . THR A 1 72 ? 7.749 -0.363 -3.875 1.00 92.12 72 THR A O 1
ATOM 586 N N . ILE A 1 73 ? 8.040 1.382 -5.234 1.00 90.06 73 ILE A N 1
ATOM 587 C CA . ILE A 1 73 ? 7.912 0.628 -6.477 1.00 90.06 73 ILE A CA 1
ATOM 588 C C . ILE A 1 73 ? 9.326 0.282 -6.916 1.00 90.06 73 ILE A C 1
ATOM 590 O O . ILE A 1 73 ? 10.126 1.177 -7.205 1.00 90.06 73 ILE A O 1
ATOM 594 N N . CYS A 1 74 ? 9.633 -1.004 -6.974 1.00 90.56 74 CYS A N 1
ATOM 595 C CA . CYS A 1 74 ? 10.892 -1.506 -7.497 1.00 90.56 74 CYS A CA 1
ATOM 596 C C . CYS A 1 74 ? 10.661 -2.029 -8.909 1.00 90.56 74 CYS A C 1
ATOM 598 O O . CYS A 1 74 ? 9.683 -2.734 -9.150 1.00 90.56 74 CYS A O 1
ATOM 600 N N . LYS A 1 75 ? 11.557 -1.697 -9.841 1.00 88.94 75 LYS A N 1
ATOM 601 C CA . LYS A 1 75 ? 11.509 -2.227 -11.208 1.00 88.94 75 LYS A CA 1
ATOM 602 C C . LYS A 1 75 ? 12.818 -2.898 -11.593 1.00 88.94 75 LYS A C 1
ATOM 604 O O . LYS A 1 75 ? 13.874 -2.563 -11.041 1.00 88.94 75 LYS A O 1
ATOM 609 N N . TRP A 1 76 ? 12.738 -3.838 -12.524 1.00 87.88 76 TRP A N 1
ATOM 610 C CA . TRP A 1 76 ? 13.904 -4.472 -13.113 1.00 87.88 76 TRP A CA 1
ATOM 611 C C . TRP A 1 76 ? 14.528 -3.544 -14.150 1.00 87.88 76 TRP A C 1
ATOM 613 O O . TRP A 1 76 ? 13.839 -2.886 -14.930 1.00 87.88 76 TRP A O 1
ATOM 623 N N . TYR A 1 77 ? 15.851 -3.490 -14.163 1.00 84.44 77 TYR A N 1
ATOM 624 C CA . TYR A 1 77 ? 16.608 -2.770 -15.172 1.00 84.44 77 TYR A CA 1
ATOM 625 C C . TYR A 1 77 ? 17.611 -3.720 -15.795 1.00 84.44 77 TYR A C 1
ATOM 627 O O . TYR A 1 77 ? 18.472 -4.250 -15.095 1.00 84.44 77 TYR A O 1
ATOM 635 N N . GLU A 1 78 ? 17.530 -3.885 -17.110 1.00 77.31 78 GLU A N 1
ATOM 636 C CA . GLU A 1 78 ? 18.441 -4.752 -17.858 1.00 77.31 78 GLU A CA 1
ATOM 637 C C . GLU A 1 78 ? 19.842 -4.144 -17.991 1.00 77.31 78 GLU A C 1
ATOM 639 O O . GLU A 1 78 ? 20.829 -4.865 -17.909 1.00 77.31 78 GLU A O 1
ATOM 644 N N . ASN A 1 79 ? 19.939 -2.815 -18.140 1.00 69.38 79 ASN A N 1
ATOM 645 C CA . ASN A 1 79 ? 21.199 -2.108 -18.365 1.00 69.38 79 ASN A CA 1
ATOM 646 C C . ASN A 1 79 ? 21.289 -0.823 -17.530 1.00 69.38 79 ASN A C 1
ATOM 648 O O . ASN A 1 79 ? 20.411 0.037 -17.588 1.00 69.38 79 ASN A O 1
ATOM 652 N N . PHE A 1 80 ? 22.393 -0.659 -16.796 1.00 62.12 80 PHE A N 1
ATOM 653 C CA . PHE A 1 80 ? 22.759 0.589 -16.117 1.00 62.12 80 PHE A CA 1
ATOM 654 C C . PHE A 1 80 ? 24.177 1.040 -16.508 1.00 62.12 80 PHE A C 1
ATOM 656 O O . PHE A 1 80 ? 25.036 0.180 -16.746 1.00 62.12 80 PHE A O 1
ATOM 663 N N . PRO A 1 81 ? 24.466 2.360 -16.527 1.00 56.00 81 PRO A N 1
ATOM 664 C CA . PRO A 1 81 ? 25.818 2.867 -16.760 1.00 56.00 81 PRO A CA 1
ATOM 665 C C . PRO A 1 81 ? 26.818 2.253 -15.769 1.00 56.00 81 PRO A C 1
ATOM 667 O O . PRO A 1 81 ? 26.654 2.387 -14.557 1.00 56.00 81 PRO A O 1
ATOM 670 N N . GLY A 1 82 ? 27.835 1.556 -16.287 1.00 60.53 82 GLY A N 1
ATOM 671 C CA . GLY A 1 82 ? 28.860 0.871 -15.487 1.00 60.53 82 GLY A CA 1
ATOM 672 C C . GLY A 1 82 ? 28.522 -0.559 -15.035 1.00 60.53 82 GLY A C 1
ATOM 673 O O . GLY A 1 82 ? 29.274 -1.121 -14.244 1.00 60.53 82 GLY A O 1
ATOM 674 N N . SER A 1 83 ? 27.422 -1.162 -15.504 1.00 58.66 83 SER A N 1
ATOM 675 C CA . SER A 1 83 ? 27.071 -2.558 -15.181 1.00 58.66 83 SER A CA 1
ATOM 676 C C . SER A 1 83 ? 27.751 -3.580 -16.105 1.00 58.66 83 SER A C 1
ATOM 678 O O . SER A 1 83 ? 28.001 -3.309 -17.276 1.00 58.66 83 SER A O 1
ATOM 680 N N . THR A 1 84 ? 28.023 -4.782 -15.585 1.00 59.41 84 THR A N 1
ATOM 681 C CA . THR A 1 84 ? 28.628 -5.924 -16.302 1.00 59.41 84 THR A CA 1
ATOM 682 C C . THR A 1 84 ? 27.639 -6.684 -17.202 1.00 59.41 84 THR A C 1
ATOM 684 O O . THR A 1 84 ? 27.905 -7.825 -17.572 1.00 59.41 84 THR A O 1
ATOM 687 N N . GLY A 1 85 ? 26.488 -6.084 -17.535 1.00 60.41 85 GLY A N 1
ATOM 688 C CA . GLY A 1 85 ? 25.413 -6.725 -18.305 1.00 60.41 85 GLY A CA 1
ATOM 689 C C . GLY A 1 85 ? 24.482 -7.634 -17.490 1.00 60.41 85 GLY A C 1
ATOM 690 O O . GLY A 1 85 ? 23.712 -8.389 -18.073 1.00 60.41 85 GLY A O 1
ATOM 691 N N . ILE A 1 86 ? 24.544 -7.585 -16.153 1.00 71.81 86 ILE A N 1
ATOM 692 C CA . ILE A 1 86 ? 23.593 -8.278 -15.270 1.00 71.81 86 ILE A CA 1
ATOM 693 C C . ILE A 1 86 ? 22.550 -7.258 -14.808 1.00 71.81 86 ILE A C 1
ATOM 695 O O . ILE A 1 86 ? 22.906 -6.247 -14.195 1.00 71.81 86 ILE A O 1
ATOM 699 N N . GLY A 1 87 ? 21.276 -7.524 -15.102 1.00 78.88 87 GLY A N 1
ATOM 700 C CA . GLY A 1 87 ? 20.179 -6.669 -14.663 1.00 78.88 87 GLY A CA 1
ATOM 701 C C . GLY A 1 87 ? 20.030 -6.630 -13.137 1.00 78.88 87 GLY A C 1
ATOM 702 O O . GLY A 1 87 ? 20.547 -7.490 -12.418 1.00 78.88 87 GLY A O 1
ATOM 703 N N . ARG A 1 88 ? 19.344 -5.607 -12.618 1.00 86.31 88 ARG A N 1
ATOM 704 C CA . ARG A 1 88 ? 19.093 -5.464 -11.174 1.00 86.31 88 ARG A CA 1
ATOM 705 C C . ARG A 1 88 ? 17.733 -4.855 -10.865 1.00 86.31 88 ARG A C 1
ATOM 707 O O . ARG A 1 88 ? 17.242 -3.999 -11.600 1.00 86.31 88 ARG A O 1
ATOM 714 N N . TRP A 1 89 ? 17.204 -5.217 -9.701 1.00 89.38 89 TRP A N 1
ATOM 715 C CA . TRP A 1 89 ? 16.105 -4.508 -9.056 1.00 89.38 89 TRP A CA 1
ATOM 716 C C . TRP A 1 89 ? 16.609 -3.203 -8.446 1.00 89.38 89 TRP A C 1
ATOM 718 O O . TRP A 1 89 ? 17.632 -3.187 -7.758 1.00 89.38 89 TRP A O 1
ATOM 728 N N . ALA A 1 90 ? 15.900 -2.105 -8.687 1.00 89.12 90 ALA A N 1
ATOM 729 C CA . ALA A 1 90 ? 16.170 -0.840 -8.016 1.00 89.12 90 ALA A CA 1
ATOM 730 C C . ALA A 1 90 ? 14.872 -0.059 -7.756 1.00 89.12 90 ALA A C 1
ATOM 732 O O . ALA A 1 90 ? 13.916 -0.195 -8.532 1.00 89.12 90 ALA A O 1
ATOM 733 N N . PRO A 1 91 ? 14.835 0.779 -6.700 1.00 90.56 91 PRO A N 1
ATOM 734 C CA . PRO A 1 91 ? 13.720 1.682 -6.460 1.00 90.56 91 PRO A CA 1
ATOM 735 C C . PRO A 1 91 ? 13.527 2.616 -7.653 1.00 90.56 91 PRO A C 1
ATOM 737 O O . PRO A 1 91 ? 14.448 3.325 -8.061 1.00 90.56 91 PRO A O 1
ATOM 740 N N . TYR A 1 92 ? 12.321 2.608 -8.203 1.00 86.94 92 TYR A N 1
ATOM 741 C CA . TYR A 1 92 ? 11.908 3.497 -9.279 1.00 86.94 92 TYR A CA 1
ATOM 742 C C . TYR A 1 92 ? 11.177 4.721 -8.736 1.00 86.94 92 TYR A C 1
ATOM 744 O O . TYR A 1 92 ? 11.459 5.848 -9.133 1.00 86.94 92 TYR A O 1
ATOM 752 N N . GLY A 1 93 ? 10.257 4.494 -7.802 1.00 87.00 93 GLY A N 1
ATOM 753 C CA . GLY A 1 93 ? 9.446 5.543 -7.208 1.00 87.00 93 GLY A CA 1
ATOM 754 C C . GLY A 1 93 ? 9.046 5.187 -5.790 1.00 87.00 93 GLY A C 1
ATOM 755 O O . GLY A 1 93 ? 8.974 4.017 -5.422 1.00 87.00 93 GLY A O 1
ATOM 756 N N . GLN A 1 94 ? 8.776 6.211 -4.992 1.00 90.19 94 GLN A N 1
ATOM 757 C CA . GLN A 1 94 ? 8.272 6.049 -3.638 1.00 90.19 94 GLN A CA 1
ATOM 758 C C . GLN A 1 94 ? 7.078 6.971 -3.441 1.00 90.19 94 GLN A C 1
ATOM 760 O O . GLN A 1 94 ? 7.114 8.150 -3.790 1.00 90.19 94 GLN A O 1
ATOM 765 N N . THR A 1 95 ? 6.026 6.428 -2.851 1.00 89.75 95 THR A N 1
ATOM 766 C CA . THR A 1 95 ? 4.777 7.127 -2.574 1.00 89.75 95 THR A CA 1
ATOM 767 C C . THR A 1 95 ? 4.238 6.702 -1.209 1.00 89.75 95 THR A C 1
ATOM 769 O O . THR A 1 95 ? 4.767 5.799 -0.553 1.00 89.75 95 THR A O 1
ATOM 772 N N . TRP A 1 96 ? 3.211 7.399 -0.740 1.00 92.06 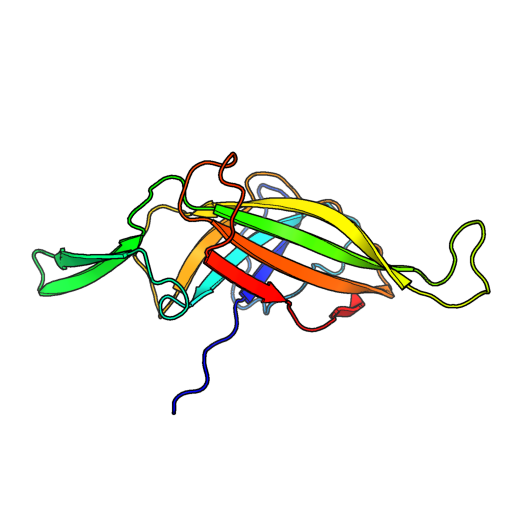96 TRP A N 1
ATOM 773 C CA . TRP A 1 96 ? 2.598 7.170 0.560 1.00 92.06 96 TRP A CA 1
ATOM 774 C C . TRP A 1 96 ? 1.112 6.892 0.393 1.00 92.06 96 TRP A C 1
ATOM 776 O O . TRP A 1 96 ? 0.459 7.514 -0.442 1.00 92.06 96 TRP A O 1
ATOM 786 N N . ALA A 1 97 ? 0.562 6.027 1.241 1.00 94.38 97 ALA A N 1
ATOM 787 C CA . ALA A 1 97 ? -0.877 5.848 1.370 1.00 94.38 97 ALA A CA 1
ATOM 788 C C . ALA A 1 97 ? -1.332 6.115 2.806 1.00 94.38 97 ALA A C 1
ATOM 790 O O . ALA A 1 97 ? -0.695 5.679 3.765 1.00 94.38 97 ALA A O 1
ATOM 791 N N . ALA A 1 98 ? -2.424 6.854 2.965 1.00 95.19 98 ALA A N 1
ATOM 792 C CA . ALA A 1 98 ? -2.992 7.208 4.258 1.00 95.19 98 ALA A CA 1
ATOM 793 C C . ALA A 1 98 ? -4.217 6.348 4.561 1.00 95.19 98 ALA A C 1
ATOM 795 O O . ALA A 1 98 ? -5.026 6.078 3.675 1.00 95.19 98 ALA A O 1
ATOM 796 N N . TRP A 1 99 ? -4.367 5.951 5.824 1.00 94.94 99 TRP A N 1
ATOM 797 C CA . TRP A 1 99 ? -5.554 5.237 6.284 1.00 94.94 99 TRP A CA 1
ATOM 798 C C . TRP A 1 99 ? -6.812 6.099 6.103 1.00 94.94 99 TRP A C 1
ATOM 800 O O . TRP A 1 99 ? -6.829 7.272 6.491 1.00 94.94 99 TRP A O 1
ATOM 810 N N . ASP A 1 100 ? -7.884 5.499 5.586 1.00 93.19 100 ASP A N 1
ATOM 811 C CA . ASP A 1 100 ? -9.204 6.126 5.420 1.00 93.19 100 ASP A CA 1
ATOM 812 C C . ASP A 1 100 ? -9.917 6.465 6.746 1.00 93.19 100 ASP A C 1
ATOM 814 O O . ASP A 1 100 ? -10.931 7.164 6.758 1.00 93.19 100 ASP A O 1
ATOM 818 N N . ARG A 1 101 ? -9.356 6.015 7.880 1.00 92.62 101 ARG A N 1
ATOM 819 C CA . ARG A 1 101 ? -9.885 6.168 9.249 1.00 92.62 101 ARG A CA 1
ATOM 820 C C . ARG A 1 101 ? -11.164 5.377 9.518 1.00 92.62 101 ARG A C 1
ATOM 822 O O . ARG A 1 101 ? -11.809 5.583 10.557 1.00 92.62 101 ARG A O 1
ATOM 829 N N . LEU A 1 102 ? -11.514 4.458 8.627 1.00 93.06 102 LEU A N 1
ATOM 830 C CA . LEU A 1 102 ? -12.637 3.551 8.783 1.00 93.06 102 LEU A CA 1
ATOM 831 C C . LEU A 1 102 ? -12.203 2.263 9.496 1.00 93.06 102 LEU A C 1
ATOM 833 O O . LEU A 1 102 ? -11.028 1.886 9.472 1.00 93.06 102 LEU A O 1
ATOM 837 N N . PRO A 1 103 ? -13.137 1.589 10.190 1.00 92.19 103 PRO A N 1
ATOM 838 C CA . PRO A 1 103 ? -12.872 0.274 10.751 1.00 92.19 103 PRO A CA 1
ATOM 839 C C . PRO A 1 103 ? -12.447 -0.731 9.684 1.00 92.19 103 PRO A C 1
ATOM 841 O O . PRO A 1 103 ? -12.868 -0.632 8.529 1.00 92.19 103 PRO A O 1
ATOM 844 N N . ALA A 1 104 ? -11.711 -1.758 10.107 1.00 91.19 104 ALA A N 1
ATOM 845 C CA . ALA A 1 104 ? -11.415 -2.879 9.236 1.00 91.19 104 ALA A CA 1
ATOM 846 C C . ALA A 1 104 ? -12.714 -3.494 8.689 1.00 91.19 104 ALA A C 1
ATOM 848 O O . ALA A 1 104 ? -13.641 -3.801 9.448 1.00 91.19 104 ALA A O 1
ATOM 849 N N . THR A 1 105 ? -12.768 -3.684 7.375 1.00 88.62 105 THR A N 1
ATOM 850 C CA . THR A 1 105 ? -13.912 -4.247 6.652 1.00 88.62 105 THR A CA 1
ATOM 851 C C . THR A 1 105 ? -13.438 -5.457 5.863 1.00 88.62 105 THR A C 1
ATOM 853 O O . THR A 1 105 ? -12.372 -5.421 5.259 1.00 88.62 105 THR A O 1
ATOM 856 N N . ASN A 1 106 ? -14.192 -6.560 5.921 1.00 87.25 106 ASN A N 1
ATOM 857 C CA . ASN A 1 106 ? -13.828 -7.837 5.288 1.00 87.25 106 ASN A CA 1
ATOM 858 C C . ASN A 1 106 ? -12.411 -8.333 5.639 1.00 87.25 106 ASN A C 1
ATOM 860 O O . ASN A 1 106 ? -11.770 -9.001 4.840 1.00 87.25 106 ASN A O 1
ATOM 864 N N . GLY A 1 107 ? -11.924 -7.997 6.838 1.00 88.31 107 GLY A N 1
ATOM 865 C CA . GLY A 1 107 ? -10.598 -8.388 7.311 1.00 88.31 107 GLY A CA 1
ATOM 866 C C . GLY A 1 107 ? -9.463 -7.408 6.984 1.00 88.31 107 GLY A C 1
ATOM 867 O O . GLY A 1 107 ? -8.323 -7.681 7.345 1.00 88.31 107 GLY A O 1
ATOM 868 N N . TYR A 1 108 ? -9.746 -6.251 6.382 1.00 92.06 108 TYR A N 1
ATOM 869 C CA . TYR A 1 108 ? -8.707 -5.320 5.936 1.00 92.06 108 TYR A CA 1
ATOM 870 C C . TYR A 1 108 ? -8.897 -3.899 6.443 1.00 92.06 108 TYR A C 1
ATOM 872 O O . TYR A 1 108 ? -10.021 -3.408 6.528 1.00 92.06 108 TYR A O 1
ATOM 880 N N . TYR A 1 109 ? -7.783 -3.218 6.699 1.00 94.12 109 TYR A N 1
ATOM 881 C CA . TYR A 1 109 ? -7.712 -1.760 6.732 1.00 94.12 109 TYR A CA 1
ATOM 882 C C . TYR A 1 109 ? -7.383 -1.225 5.337 1.00 94.12 109 TYR A C 1
ATOM 884 O O . TYR A 1 109 ? -6.517 -1.779 4.660 1.00 94.12 109 TYR A O 1
ATOM 892 N N . THR A 1 110 ? -8.027 -0.130 4.934 1.00 94.56 110 THR A N 1
ATOM 893 C CA . THR A 1 110 ? -7.835 0.467 3.606 1.00 94.56 110 THR A CA 1
ATOM 894 C C . THR A 1 110 ? -6.993 1.734 3.690 1.00 94.56 110 THR A C 1
ATOM 896 O O . THR A 1 110 ? -7.295 2.659 4.449 1.00 94.56 110 THR A O 1
ATOM 899 N N . PHE A 1 111 ? -5.942 1.793 2.880 1.00 94.88 111 PHE A N 1
ATOM 900 C CA . PHE A 1 111 ? -5.075 2.957 2.744 1.00 94.88 111 PHE A CA 1
ATOM 901 C C . PHE A 1 111 ? -5.134 3.464 1.314 1.00 94.88 111 PHE A C 1
ATOM 903 O O . PHE A 1 111 ? -4.974 2.678 0.391 1.00 94.88 111 PHE A O 1
ATOM 910 N N . TYR A 1 112 ? -5.304 4.766 1.124 1.00 93.69 112 TYR A N 1
ATOM 911 C CA . TYR A 1 112 ? -5.358 5.386 -0.200 1.00 93.69 112 TYR A CA 1
ATOM 912 C C . TYR A 1 112 ? -4.112 6.217 -0.460 1.00 93.69 112 TYR A C 1
ATOM 914 O O . TYR A 1 112 ? -3.651 6.937 0.431 1.00 93.69 112 TYR A O 1
ATOM 922 N N . SER A 1 113 ? -3.582 6.134 -1.679 1.00 92.00 113 SER A N 1
ATOM 923 C CA . SER A 1 113 ? -2.465 6.949 -2.150 1.00 92.00 113 SER A CA 1
ATOM 924 C C . SER A 1 113 ? -2.705 8.432 -1.856 1.00 92.00 113 SER A C 1
ATOM 926 O O . SER A 1 113 ? -3.753 8.965 -2.223 1.00 92.00 113 SER A O 1
ATOM 928 N N . THR A 1 114 ? -1.752 9.115 -1.215 1.00 88.44 114 THR A N 1
ATOM 929 C CA . THR A 1 114 ? -1.875 10.563 -0.965 1.00 88.44 114 THR A CA 1
ATOM 930 C C . THR A 1 114 ? -1.640 11.387 -2.224 1.00 88.44 114 THR A C 1
ATOM 932 O O . THR A 1 114 ? -2.169 12.491 -2.338 1.00 88.44 114 THR A O 1
ATOM 935 N N . ASP A 1 115 ? -0.887 10.821 -3.165 1.00 84.06 115 ASP A N 1
ATOM 936 C CA . ASP A 1 115 ? -0.448 11.439 -4.407 1.00 84.06 115 ASP A CA 1
ATOM 937 C C . ASP A 1 115 ? -0.542 10.419 -5.550 1.00 84.06 115 ASP A C 1
ATOM 939 O O . ASP A 1 115 ? -0.492 9.207 -5.316 1.00 84.06 115 ASP A O 1
ATOM 943 N N . VAL A 1 116 ? -0.667 10.906 -6.787 1.00 80.94 116 VAL A N 1
ATOM 944 C CA . VAL A 1 116 ? -0.585 10.039 -7.972 1.00 80.94 116 VAL A CA 1
ATOM 945 C C . VAL A 1 116 ? 0.822 9.462 -8.093 1.00 80.94 116 VAL A C 1
ATOM 947 O O . VAL A 1 116 ? 1.820 10.161 -7.905 1.00 80.94 116 VAL A O 1
ATOM 950 N N . SER A 1 117 ? 0.901 8.175 -8.401 1.00 82.50 117 SER A N 1
ATOM 951 C CA . SER A 1 117 ? 2.163 7.469 -8.591 1.00 82.50 117 SER A CA 1
ATOM 952 C C . SER A 1 117 ? 2.640 7.600 -10.025 1.00 82.50 117 SER A C 1
ATOM 954 O O . SER A 1 117 ? 1.838 7.698 -10.956 1.00 82.50 117 SER A O 1
ATOM 956 N N . GLN A 1 118 ? 3.960 7.607 -10.197 1.00 81.25 118 GLN A N 1
ATOM 957 C CA . GLN A 1 118 ? 4.560 7.639 -11.524 1.00 81.25 118 GLN A CA 1
ATOM 958 C C . GLN A 1 118 ? 4.270 6.333 -12.272 1.00 81.25 118 GLN A C 1
ATOM 960 O O . GLN A 1 118 ? 4.385 5.270 -11.664 1.00 81.25 118 GLN A O 1
ATOM 965 N N . PRO A 1 119 ? 3.958 6.396 -13.576 1.00 79.06 119 PRO A N 1
ATOM 966 C CA . PRO A 1 119 ? 3.749 5.205 -14.389 1.00 79.06 119 PRO A CA 1
ATOM 967 C C . PRO A 1 119 ? 5.010 4.344 -14.434 1.00 79.06 119 PRO A C 1
ATOM 969 O O . PRO A 1 119 ? 6.127 4.869 -14.474 1.00 79.06 119 PRO A O 1
ATOM 972 N N . VAL A 1 120 ? 4.830 3.027 -14.488 1.00 76.06 120 VAL A N 1
ATOM 973 C CA . VAL A 1 120 ? 5.888 2.086 -14.872 1.00 76.06 120 VAL A CA 1
ATOM 974 C C . VAL A 1 120 ? 5.703 1.767 -16.352 1.00 76.06 120 VAL A C 1
ATOM 976 O O . VAL A 1 120 ? 4.582 1.548 -16.799 1.00 76.06 120 VAL A O 1
ATOM 979 N N . CYS A 1 121 ? 6.794 1.786 -17.120 1.00 73.00 121 CYS A N 1
ATOM 980 C CA . CYS A 1 121 ? 6.743 1.491 -18.550 1.00 73.00 121 CYS A CA 1
ATOM 981 C C . CYS A 1 121 ? 6.203 0.067 -18.797 1.00 73.00 121 CYS A C 1
ATOM 983 O O . CYS A 1 121 ? 6.627 -0.853 -18.088 1.00 73.00 121 CYS A O 1
ATOM 985 N N . PRO A 1 122 ? 5.340 -0.131 -19.811 1.00 74.44 122 PRO A N 1
ATOM 986 C CA . PRO A 1 122 ? 4.901 -1.458 -20.231 1.00 74.44 122 PRO A CA 1
ATOM 987 C C . PRO A 1 122 ? 6.075 -2.396 -20.534 1.00 74.44 122 PRO A C 1
ATOM 989 O O . PRO A 1 122 ? 7.140 -1.959 -20.978 1.00 74.44 122 PRO A O 1
ATOM 992 N N . GLY A 1 123 ? 5.882 -3.690 -20.297 1.00 75.81 123 GLY A N 1
ATOM 993 C CA . GLY A 1 123 ? 6.869 -4.737 -20.551 1.00 75.81 123 GLY A CA 1
ATOM 994 C C . GLY A 1 123 ? 7.980 -4.851 -19.505 1.00 75.81 123 GLY A C 1
ATOM 995 O O . GLY A 1 123 ? 8.787 -5.773 -19.605 1.00 75.81 123 GLY A O 1
ATOM 996 N N . VAL A 1 124 ? 8.020 -3.974 -18.494 1.00 82.75 124 VAL A N 1
ATOM 997 C CA . VAL A 1 124 ? 9.027 -4.002 -17.422 1.00 82.75 124 VAL A CA 1
ATOM 998 C C . VAL A 1 124 ? 8.480 -4.701 -16.180 1.00 82.75 124 VAL A C 1
ATOM 1000 O O . VAL A 1 124 ? 7.416 -4.354 -15.657 1.00 82.75 124 VAL A O 1
ATOM 1003 N N . GLU A 1 125 ? 9.240 -5.669 -15.672 1.00 88.38 125 GLU A N 1
ATOM 1004 C CA . GLU A 1 125 ? 8.913 -6.326 -14.412 1.00 88.38 125 GLU A CA 1
ATOM 1005 C C . GLU A 1 125 ? 9.034 -5.356 -13.226 1.00 88.38 125 GLU A C 1
ATOM 1007 O O . GLU A 1 125 ? 9.983 -4.569 -13.120 1.00 88.38 125 GLU A O 1
ATOM 1012 N N . HIS A 1 126 ? 8.079 -5.429 -12.304 1.00 88.56 126 HIS A N 1
ATOM 1013 C CA . HIS A 1 126 ? 8.025 -4.589 -11.111 1.00 88.56 126 HIS A CA 1
ATOM 1014 C C . HIS A 1 126 ? 7.404 -5.323 -9.921 1.00 88.56 126 HIS A C 1
ATOM 1016 O O . HIS A 1 126 ? 6.662 -6.289 -10.081 1.00 88.56 126 HIS A O 1
ATOM 1022 N N . TYR A 1 127 ? 7.680 -4.838 -8.716 1.00 90.50 127 TYR A N 1
ATOM 1023 C CA . TYR A 1 127 ? 6.981 -5.238 -7.499 1.00 90.50 127 TYR A CA 1
ATOM 1024 C C . TYR A 1 127 ? 6.807 -4.033 -6.570 1.00 90.50 127 TYR A C 1
ATOM 1026 O O . TYR A 1 127 ? 7.501 -3.018 -6.696 1.00 90.50 127 TYR A O 1
ATOM 1034 N N . PHE A 1 128 ? 5.881 -4.151 -5.622 1.00 90.94 128 PHE A N 1
ATOM 1035 C CA . PHE A 1 128 ? 5.704 -3.182 -4.551 1.00 90.94 128 PHE A CA 1
ATOM 1036 C C . PHE A 1 128 ? 6.348 -3.689 -3.274 1.00 90.94 128 PHE A C 1
ATOM 1038 O O . PHE A 1 128 ? 6.115 -4.819 -2.843 1.00 90.94 128 PHE A O 1
ATOM 1045 N N . ASP A 1 129 ? 7.122 -2.810 -2.665 1.00 93.50 129 ASP A N 1
ATOM 1046 C CA . ASP A 1 129 ? 7.718 -2.977 -1.360 1.00 93.50 129 ASP A CA 1
ATOM 1047 C C . ASP A 1 129 ? 7.005 -2.049 -0.367 1.00 93.50 129 ASP A C 1
ATOM 1049 O O . ASP A 1 129 ? 7.010 -0.824 -0.538 1.00 93.50 129 ASP A O 1
ATOM 1053 N N . MET A 1 130 ? 6.305 -2.616 0.615 1.00 94.25 130 MET A N 1
ATOM 1054 C CA . MET A 1 130 ? 5.366 -1.883 1.463 1.00 94.25 130 MET A CA 1
ATOM 1055 C C . MET A 1 130 ? 5.708 -1.990 2.939 1.00 94.25 130 MET A C 1
ATOM 1057 O O . MET A 1 130 ? 5.928 -3.067 3.483 1.00 94.25 130 MET A O 1
ATOM 1061 N N . GLU A 1 131 ? 5.652 -0.850 3.614 1.00 95.06 131 GLU A N 1
ATOM 1062 C CA . GLU A 1 131 ? 5.977 -0.717 5.027 1.00 95.06 131 GLU A CA 1
ATOM 1063 C C . GLU A 1 131 ? 4.854 0.019 5.757 1.00 95.06 131 GLU A C 1
ATOM 1065 O O . GLU A 1 131 ? 4.537 1.166 5.429 1.00 95.06 131 GLU A O 1
ATOM 1070 N N . PHE A 1 132 ? 4.262 -0.621 6.766 1.00 95.19 132 PHE A N 1
ATOM 1071 C CA . PHE A 1 132 ? 3.247 -0.007 7.619 1.00 95.19 132 PHE A CA 1
ATOM 1072 C C . PHE A 1 132 ? 3.876 0.699 8.817 1.00 95.19 132 PHE A C 1
ATOM 1074 O O . PHE A 1 132 ? 4.670 0.119 9.559 1.00 95.19 132 PHE A O 1
ATOM 1081 N N . PHE A 1 133 ? 3.438 1.933 9.055 1.00 94.81 133 PHE A N 1
ATOM 1082 C CA . PHE A 1 133 ? 3.841 2.751 10.191 1.00 94.81 133 PHE A CA 1
ATOM 1083 C C . PHE A 1 133 ? 2.609 3.162 11.000 1.00 94.81 133 PHE A C 1
ATOM 1085 O O . PHE A 1 133 ? 1.722 3.849 10.485 1.00 94.81 133 PHE A O 1
ATOM 1092 N N . ALA A 1 134 ? 2.584 2.821 12.291 1.00 92.75 134 ALA A N 1
ATOM 1093 C CA . ALA A 1 134 ? 1.646 3.408 13.244 1.00 92.75 134 ALA A CA 1
ATOM 1094 C C . ALA A 1 134 ? 2.229 4.735 13.753 1.00 92.75 134 ALA A C 1
ATOM 1096 O O . ALA A 1 134 ? 3.131 4.764 14.591 1.00 92.75 134 ALA A O 1
ATOM 1097 N N . GLY A 1 135 ? 1.793 5.853 13.174 1.00 88.88 135 GLY A N 1
ATOM 1098 C CA . GLY A 1 135 ? 2.335 7.165 13.523 1.00 88.88 135 GLY A CA 1
ATOM 1099 C C . GLY A 1 135 ? 2.346 8.163 12.380 1.00 88.88 135 GLY A C 1
ATOM 1100 O O . GLY A 1 135 ? 1.886 7.893 11.280 1.00 88.88 135 GLY A O 1
ATOM 1101 N N . LYS A 1 136 ? 2.898 9.351 12.637 1.00 87.44 136 LYS A N 1
ATOM 1102 C CA . LYS A 1 136 ? 3.138 10.391 11.618 1.00 87.44 136 LYS A CA 1
ATOM 1103 C C . LYS A 1 136 ? 4.231 9.965 10.623 1.00 87.44 136 LYS A C 1
ATOM 1105 O O . LYS A 1 136 ? 5.102 9.191 10.984 1.00 87.44 136 LYS A O 1
ATOM 1110 N N . LYS A 1 137 ? 4.272 10.571 9.426 1.00 82.06 137 LYS A N 1
ATOM 1111 C CA . LYS A 1 137 ? 5.284 10.309 8.368 1.00 82.06 137 LYS A CA 1
ATOM 1112 C C . LYS A 1 137 ? 6.762 10.459 8.793 1.00 82.06 137 LYS A C 1
ATOM 1114 O O . LYS A 1 137 ? 7.650 10.087 8.042 1.00 82.06 137 LYS A O 1
ATOM 1119 N N . THR A 1 138 ? 7.043 11.025 9.972 1.00 84.06 138 THR A N 1
ATOM 1120 C CA . THR A 1 138 ? 8.406 11.104 10.530 1.00 84.06 138 THR A CA 1
ATOM 1121 C C . THR A 1 138 ? 8.790 9.873 11.356 1.00 84.06 138 THR A C 1
ATOM 1123 O O . THR A 1 138 ? 9.894 9.837 11.889 1.00 84.06 138 THR A O 1
ATOM 1126 N N . THR A 1 139 ? 7.877 8.922 11.569 1.00 84.81 139 THR A N 1
ATOM 1127 C CA . THR A 1 139 ? 8.185 7.639 12.207 1.00 84.81 139 THR A CA 1
ATOM 1128 C C . THR A 1 139 ? 9.085 6.841 11.269 1.00 84.81 139 THR A C 1
ATOM 1130 O O . THR A 1 139 ? 8.762 6.680 10.098 1.00 84.81 139 THR A O 1
ATOM 1133 N N . THR A 1 140 ? 10.224 6.367 11.769 1.00 82.81 140 THR A N 1
ATOM 1134 C CA . THR A 1 140 ? 11.263 5.728 10.944 1.00 82.81 140 THR A CA 1
ATOM 1135 C C . THR A 1 140 ? 11.282 4.206 11.040 1.00 82.81 140 THR A C 1
ATOM 1137 O O . THR A 1 140 ? 11.960 3.567 10.242 1.00 82.81 140 THR A O 1
ATOM 1140 N N . SER A 1 141 ? 10.546 3.615 11.984 1.00 89.31 141 SER A N 1
ATOM 1141 C CA . SER A 1 141 ? 10.516 2.166 12.202 1.00 89.31 141 SER A CA 1
ATOM 1142 C C . SER A 1 141 ? 9.175 1.582 11.748 1.00 89.31 141 SER A C 1
ATOM 1144 O O . SER A 1 141 ? 8.152 1.913 12.359 1.00 89.31 141 SER A O 1
ATOM 1146 N N . PRO A 1 142 ? 9.150 0.749 10.691 1.00 91.62 142 PRO A N 1
ATOM 1147 C CA . PRO A 1 142 ? 7.931 0.078 10.264 1.00 91.62 142 PRO A CA 1
ATOM 1148 C C . PRO A 1 142 ? 7.546 -1.016 11.264 1.00 91.62 142 PRO A C 1
ATOM 1150 O O . PRO A 1 142 ? 8.407 -1.664 11.858 1.00 91.62 142 PRO A O 1
ATOM 1153 N N . GLN A 1 143 ? 6.247 -1.226 11.460 1.00 90.94 143 GLN A N 1
ATOM 1154 C CA . GLN A 1 143 ? 5.726 -2.298 12.317 1.00 90.94 143 GLN A CA 1
ATOM 1155 C C . GLN A 1 143 ? 5.455 -3.587 11.549 1.00 90.94 143 GLN A C 1
ATOM 1157 O O . GLN A 1 143 ? 5.504 -4.669 12.127 1.00 90.94 143 GLN A O 1
ATOM 1162 N N . ALA A 1 144 ? 5.146 -3.462 10.261 1.00 90.56 144 ALA A N 1
ATOM 1163 C CA . ALA A 1 144 ? 4.928 -4.584 9.369 1.00 90.56 144 ALA A CA 1
ATOM 1164 C C . ALA A 1 144 ? 5.469 -4.247 7.982 1.00 90.56 144 ALA A C 1
ATOM 1166 O O . ALA A 1 144 ? 5.523 -3.077 7.588 1.00 90.56 144 ALA A O 1
ATOM 1167 N N . TRP A 1 145 ? 5.865 -5.291 7.267 1.00 92.00 145 TRP A N 1
ATOM 1168 C CA . TRP A 1 145 ? 6.485 -5.215 5.958 1.00 92.00 145 TRP A CA 1
ATOM 1169 C C . TRP A 1 145 ? 5.881 -6.274 5.043 1.00 92.00 145 TRP A C 1
ATOM 1171 O O . TRP A 1 145 ? 5.618 -7.393 5.491 1.00 92.00 145 TRP A O 1
ATOM 1181 N N . PHE A 1 146 ? 5.664 -5.928 3.779 1.00 91.75 146 PHE A N 1
ATOM 1182 C CA . PHE A 1 146 ? 5.161 -6.853 2.778 1.00 91.75 146 PHE A CA 1
ATOM 1183 C C . PHE A 1 146 ? 5.696 -6.497 1.396 1.00 91.75 146 PHE A C 1
ATOM 1185 O O . PHE A 1 146 ? 5.566 -5.361 0.943 1.00 91.75 146 PHE A O 1
ATOM 1192 N N . GLN A 1 147 ? 6.211 -7.505 0.700 1.00 91.31 147 GLN A N 1
ATOM 1193 C CA . GLN A 1 147 ? 6.574 -7.405 -0.704 1.00 91.31 147 GLN A CA 1
ATOM 1194 C C . GLN A 1 147 ? 5.550 -8.167 -1.543 1.00 91.31 147 GLN A C 1
ATOM 1196 O O . GLN A 1 147 ? 5.249 -9.328 -1.256 1.00 91.31 147 GLN A O 1
ATOM 1201 N N . THR A 1 148 ? 5.021 -7.539 -2.589 1.00 88.38 148 THR A N 1
ATOM 1202 C CA . THR A 1 148 ? 4.178 -8.254 -3.551 1.00 88.38 148 THR A CA 1
ATOM 1203 C C . THR A 1 148 ? 5.004 -9.247 -4.364 1.00 88.38 148 THR A C 1
ATOM 1205 O O . THR A 1 148 ? 6.233 -9.169 -4.436 1.00 88.38 148 THR A O 1
ATOM 1208 N N . VAL A 1 149 ? 4.311 -10.155 -5.048 1.00 86.38 149 VAL A N 1
ATOM 1209 C CA . VAL A 1 149 ? 4.909 -10.863 -6.183 1.00 86.38 149 VAL A CA 1
ATOM 1210 C C . VAL A 1 149 ? 5.331 -9.870 -7.270 1.00 86.38 149 VAL A C 1
ATOM 1212 O O . VAL A 1 149 ? 4.879 -8.720 -7.291 1.00 86.38 149 VAL A O 1
ATOM 1215 N N . THR A 1 150 ? 6.199 -10.328 -8.165 1.00 85.12 150 THR A N 1
ATOM 1216 C CA . THR A 1 150 ? 6.534 -9.592 -9.381 1.00 85.12 150 THR A CA 1
ATOM 1217 C C . THR A 1 150 ? 5.349 -9.604 -10.338 1.00 85.12 150 THR A C 1
ATOM 1219 O O . THR A 1 150 ? 4.700 -10.631 -10.534 1.00 85.12 150 THR A O 1
ATOM 1222 N N . PHE A 1 151 ? 5.098 -8.462 -10.957 1.00 79.56 151 PHE A N 1
ATOM 1223 C CA . PHE A 1 151 ? 4.132 -8.280 -12.024 1.00 79.56 151 PHE A CA 1
ATOM 1224 C C . PHE A 1 151 ? 4.865 -7.816 -13.283 1.00 79.56 151 PHE A C 1
ATOM 1226 O O . PHE A 1 151 ? 5.900 -7.150 -13.205 1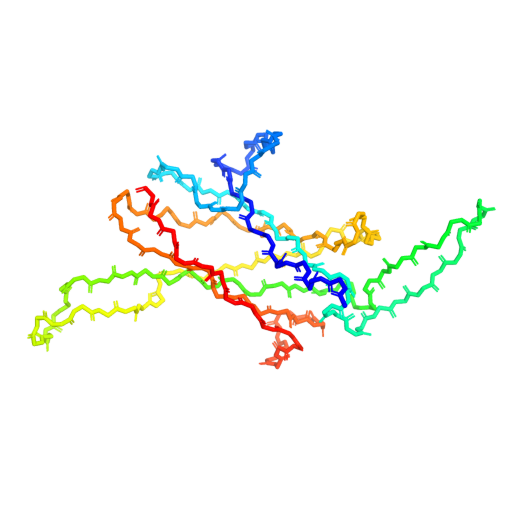.00 79.56 151 PHE A O 1
ATOM 1233 N N . GLN A 1 152 ? 4.286 -8.103 -14.440 1.00 77.56 152 GLN A N 1
ATOM 1234 C CA . GLN A 1 152 ? 4.677 -7.499 -15.706 1.00 77.56 152 GLN A CA 1
ATOM 1235 C C . GLN A 1 152 ? 3.477 -6.701 -16.222 1.00 77.56 152 GLN A C 1
ATOM 1237 O O . GLN A 1 152 ? 2.359 -7.217 -16.219 1.00 77.56 152 GLN A O 1
ATOM 1242 N N . VAL A 1 153 ? 3.717 -5.428 -16.552 1.00 67.12 153 VAL A N 1
ATOM 1243 C CA . VAL A 1 153 ? 2.718 -4.493 -17.101 1.00 67.12 153 VAL A CA 1
ATOM 1244 C C . VAL A 1 153 ? 2.522 -4.749 -18.586 1.00 67.12 153 VAL A C 1
ATOM 1246 O O . VAL A 1 153 ? 3.562 -4.813 -19.283 1.00 67.12 153 VAL A O 1
#

Sequence (153 aa):
MPEATPWQVICWEGREGEEPEGQVSGLPATERPYSFKILVPHDQISEYTKTKTKHGKTEMRLKDKRSHIRCTICKWYENFPGSTGIGRWAPYGQTWAAWDRLPATNGYYTFYSTDVSQPVCPGVEHYFDMEFFAGKKTTTSPQAWFQTVTFQV

Radius of gyration: 16.96 Å; chains: 1; bounding box: 55×34×41 Å